Protein AF-A0A850M6U2-F1 (afdb_monomer_lite)

Secondary structure (DSSP, 8-state):
----------EEEETTT--EEEGGG----SS-TTTSS-SSSS--SEEETTEEE-TTT--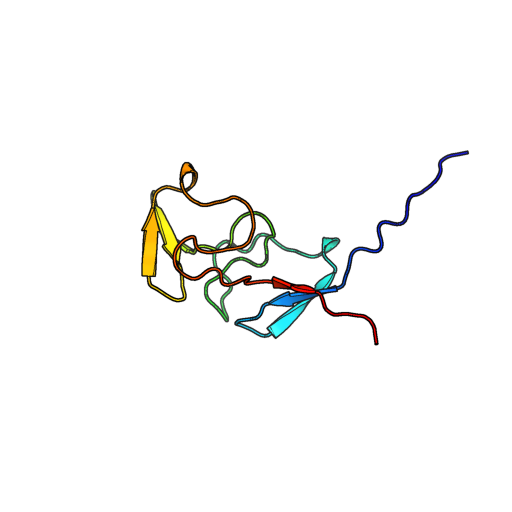EE-GGGS-SSSB-TTT--BSEEE----

Foldseek 3Di:
DDPPPPPPQFWKAFPFQGDIDGLVPQDQDLQDPRRGFGSHQFGGFRDDPQWGADSPPRDIDGSVPDDRGADDPVPRDRRMDGDPDD

pLDDT: mean 70.6, std 12.2, range [37.91, 88.56]

Sequence (86 aa):
MRTQELIELGNKKCTRCGWEGSESELKMVNICPDCGTGHSPLWRLMKKLNDVECPNCSWRSSPDMAKKEPECPKCGDEYLADIEAV

Radius of gyration: 14.3 Å; chains: 1; bounding box: 39×39×30 Å

Structure (mmCIF, N/CA/C/O backbone):
data_AF-A0A850M6U2-F1
#
_entry.id   AF-A0A850M6U2-F1
#
loop_
_atom_site.group_PDB
_atom_site.id
_atom_site.type_symbol
_atom_site.label_atom_id
_atom_site.label_alt_id
_atom_site.label_comp_id
_atom_site.label_asym_id
_atom_site.label_entity_id
_atom_site.label_seq_id
_atom_site.pdbx_PDB_ins_code
_atom_site.Cartn_x
_atom_site.Cartn_y
_atom_site.Cartn_z
_atom_site.occupancy
_atom_site.B_iso_or_equiv
_atom_site.auth_seq_id
_atom_site.auth_comp_id
_atom_site.auth_asym_id
_atom_site.auth_atom_id
_atom_site.pdbx_PDB_model_num
ATOM 1 N N . MET A 1 1 ? -24.599 29.027 10.100 1.00 37.91 1 MET A N 1
ATOM 2 C CA . MET A 1 1 ? -24.129 28.065 11.119 1.00 37.91 1 MET A CA 1
ATOM 3 C C . MET A 1 1 ? -23.374 26.979 10.370 1.00 37.91 1 MET A C 1
ATOM 5 O O . MET A 1 1 ? -23.952 26.408 9.459 1.00 37.91 1 MET A O 1
ATOM 9 N N . ARG A 1 2 ? -22.065 26.822 10.618 1.00 41.81 2 ARG A N 1
ATOM 10 C CA . ARG A 1 2 ? -21.204 25.859 9.908 1.00 41.81 2 ARG A CA 1
ATOM 11 C C . ARG A 1 2 ? -21.557 24.447 10.376 1.00 41.81 2 ARG A C 1
ATOM 13 O O . ARG A 1 2 ? -21.292 24.120 11.527 1.00 41.81 2 ARG A O 1
ATOM 20 N N . THR A 1 3 ? -22.158 23.649 9.504 1.00 43.19 3 THR A N 1
ATOM 21 C CA . THR A 1 3 ? -22.278 22.198 9.660 1.00 43.19 3 THR A CA 1
ATOM 22 C C . THR A 1 3 ? -20.873 21.607 9.618 1.00 43.19 3 THR A C 1
ATOM 24 O O . THR A 1 3 ? -20.223 21.606 8.577 1.00 43.19 3 THR A O 1
ATOM 27 N N . GLN A 1 4 ? -20.362 21.195 10.775 1.00 45.72 4 GLN A N 1
ATOM 28 C CA . GLN A 1 4 ? -19.218 20.297 10.837 1.00 45.72 4 GLN A CA 1
ATOM 29 C C . GLN A 1 4 ? -19.757 18.914 10.475 1.00 45.72 4 GLN A C 1
ATOM 31 O O . GLN A 1 4 ? -20.380 18.258 11.305 1.00 45.72 4 GLN A O 1
ATOM 36 N N . GLU A 1 5 ? -19.594 18.515 9.216 1.00 44.69 5 GLU A N 1
ATOM 37 C CA . GLU A 1 5 ? -19.638 17.104 8.842 1.00 44.69 5 GLU A CA 1
ATOM 38 C C . GLU A 1 5 ? -18.480 16.428 9.582 1.00 44.69 5 GLU A C 1
ATOM 40 O O . GLU A 1 5 ? -17.316 16.542 9.198 1.00 44.69 5 GLU A O 1
ATOM 45 N N . LEU A 1 6 ? -18.796 15.813 10.722 1.00 43.62 6 LEU A N 1
ATOM 46 C CA . LEU A 1 6 ? -17.934 14.830 11.358 1.00 43.62 6 LEU A CA 1
ATOM 47 C C . LEU A 1 6 ? -17.887 13.649 10.392 1.00 43.62 6 LEU A C 1
ATOM 49 O O . LEU A 1 6 ? -18.759 12.788 10.415 1.00 43.62 6 LEU A O 1
ATOM 53 N N . ILE A 1 7 ? -16.910 13.662 9.486 1.00 49.69 7 ILE A N 1
ATOM 54 C CA . ILE A 1 7 ? -16.494 12.455 8.782 1.00 49.69 7 ILE A CA 1
ATOM 55 C C . ILE A 1 7 ? -16.140 11.479 9.904 1.00 49.69 7 ILE A C 1
ATOM 57 O O . ILE A 1 7 ? -15.190 11.726 10.649 1.00 49.69 7 ILE A O 1
ATOM 61 N N . GLU A 1 8 ? -16.945 10.435 10.086 1.00 50.91 8 GLU A N 1
ATOM 62 C CA . GLU A 1 8 ? -16.570 9.272 10.882 1.00 50.91 8 GLU A CA 1
ATOM 63 C C . GLU A 1 8 ? -15.358 8.654 10.182 1.00 50.91 8 GLU A C 1
ATOM 65 O O . GLU A 1 8 ? -15.483 7.787 9.323 1.00 50.91 8 GLU A O 1
ATOM 70 N N . LEU A 1 9 ? -14.172 9.204 10.452 1.00 57.84 9 LEU A N 1
ATOM 71 C CA . LEU A 1 9 ? -12.909 8.694 9.947 1.00 57.84 9 LEU A CA 1
ATOM 72 C C . LEU A 1 9 ? -12.736 7.323 10.588 1.00 57.84 9 LEU A C 1
ATOM 74 O O . LEU A 1 9 ? -12.347 7.222 11.753 1.00 57.84 9 LEU A O 1
ATOM 78 N N . GLY A 1 10 ? -13.109 6.288 9.836 1.00 71.38 10 GLY A N 1
ATOM 79 C CA . GLY A 1 10 ? -13.036 4.906 10.273 1.00 71.38 10 GLY A CA 1
ATOM 80 C C . GLY A 1 10 ? -11.630 4.585 10.764 1.00 71.38 10 GLY A C 1
ATOM 81 O O . GLY A 1 10 ? -10.625 5.055 10.216 1.00 71.38 10 GLY A O 1
ATOM 82 N N . ASN A 1 11 ? -11.549 3.793 11.829 1.00 84.56 11 ASN A N 1
ATOM 83 C CA . ASN A 1 11 ? -10.269 3.239 12.232 1.00 84.56 11 ASN A CA 1
ATOM 84 C C . ASN A 1 11 ? -9.816 2.251 11.158 1.00 84.56 11 ASN A C 1
ATOM 86 O O . ASN A 1 11 ? -10.594 1.444 10.653 1.00 84.56 11 ASN A O 1
ATOM 90 N N . LYS A 1 12 ? -8.541 2.321 10.807 1.00 85.69 12 LYS A N 1
ATOM 91 C CA . LYS A 1 12 ? -7.925 1.501 9.776 1.00 85.69 12 LYS A CA 1
ATOM 92 C C . LYS A 1 12 ? -6.918 0.555 10.402 1.00 85.69 12 LYS A C 1
ATOM 94 O O . LYS A 1 12 ? -6.222 0.924 11.346 1.00 85.69 12 LYS A O 1
ATOM 99 N N . LYS A 1 13 ? -6.781 -0.632 9.814 1.00 85.44 13 LYS A N 1
ATOM 100 C CA . LYS A 1 13 ? -5.787 -1.635 10.193 1.00 85.44 13 LYS A CA 1
ATOM 101 C C . LYS A 1 13 ? -4.878 -1.994 9.032 1.00 85.44 13 LYS A C 1
ATOM 103 O O . LYS A 1 13 ? -5.351 -2.369 7.964 1.00 85.44 13 LYS A O 1
ATOM 108 N N . CYS A 1 14 ? -3.566 -1.963 9.243 1.00 83.19 14 CYS A N 1
ATOM 109 C CA . CYS A 1 14 ? -2.610 -2.550 8.311 1.00 83.19 14 CYS A CA 1
ATOM 110 C C . CYS A 1 14 ? -2.689 -4.080 8.378 1.00 83.19 14 CYS A C 1
ATOM 112 O O . CYS A 1 14 ? -2.382 -4.676 9.410 1.00 83.19 14 CYS A O 1
ATOM 114 N N . THR A 1 15 ? -3.023 -4.731 7.265 1.00 79.94 15 THR A N 1
ATOM 115 C CA . THR A 1 15 ? -3.168 -6.197 7.184 1.00 79.94 15 THR A CA 1
ATOM 116 C C . THR A 1 15 ? -1.834 -6.951 7.288 1.00 79.94 15 THR A C 1
ATOM 118 O O . THR A 1 15 ? -1.824 -8.172 7.425 1.00 79.94 15 THR A O 1
ATOM 121 N N . ARG A 1 16 ? -0.692 -6.240 7.258 1.00 80.06 16 ARG A N 1
ATOM 122 C CA . ARG A 1 16 ? 0.664 -6.824 7.290 1.00 80.06 16 ARG A CA 1
ATOM 123 C C . ARG A 1 16 ? 1.368 -6.706 8.643 1.00 80.06 16 ARG A C 1
ATOM 125 O O . ARG A 1 16 ? 1.915 -7.698 9.106 1.00 80.06 16 ARG A O 1
ATOM 132 N N . CYS A 1 17 ? 1.388 -5.521 9.263 1.00 84.25 17 CYS A N 1
ATOM 133 C CA . CYS A 1 17 ? 2.007 -5.320 10.587 1.00 84.25 17 CYS A CA 1
ATOM 134 C C . CYS A 1 17 ? 0.996 -5.187 11.731 1.00 84.25 17 CYS A C 1
ATOM 136 O O . CYS A 1 17 ? 1.403 -5.128 12.885 1.00 84.25 17 CYS A O 1
ATOM 138 N N . GLY A 1 18 ? -0.303 -5.103 11.433 1.00 85.31 18 GLY A N 1
ATOM 139 C CA . GLY A 1 18 ? -1.331 -4.919 12.453 1.00 85.31 18 GLY A CA 1
ATOM 140 C C . GLY A 1 18 ? -1.386 -3.516 13.057 1.00 85.31 18 GLY A C 1
ATOM 141 O O . GLY A 1 18 ? -2.020 -3.362 14.091 1.00 85.31 18 GLY A O 1
ATOM 142 N N . TRP A 1 19 ? -0.748 -2.503 12.450 1.00 86.62 19 TRP A N 1
ATOM 143 C CA . TRP A 1 19 ? -0.944 -1.103 12.851 1.00 86.62 19 TRP A CA 1
ATOM 144 C C . TRP A 1 19 ? -2.430 -0.749 12.820 1.00 86.62 19 TRP A C 1
ATOM 146 O O . TRP A 1 19 ? -3.085 -1.048 11.826 1.00 86.62 19 TRP A O 1
ATOM 156 N N . GLU A 1 20 ? -2.927 -0.096 13.866 1.00 88.56 20 GLU A N 1
ATOM 157 C CA . GLU A 1 20 ? -4.303 0.387 13.978 1.00 88.56 20 GLU A CA 1
ATOM 158 C C . GLU A 1 20 ? -4.276 1.886 14.294 1.00 88.56 20 GLU A C 1
ATOM 160 O O . GLU A 1 20 ? -3.458 2.340 15.099 1.00 88.56 20 GLU A O 1
ATOM 165 N N . GLY A 1 21 ? -5.140 2.665 13.650 1.00 83.88 21 GLY A N 1
ATOM 166 C CA . GLY A 1 21 ? -5.254 4.099 13.909 1.00 83.88 21 GLY A CA 1
ATOM 167 C C . GLY A 1 21 ? -6.343 4.758 13.077 1.00 83.88 21 GLY A C 1
ATOM 168 O O . GLY A 1 21 ? -6.863 4.155 12.136 1.00 83.88 21 GLY A O 1
ATOM 169 N N . SER A 1 22 ? -6.690 6.000 13.414 1.00 83.25 22 SER A N 1
ATOM 170 C CA . SER A 1 22 ? -7.670 6.753 12.629 1.00 83.25 22 SER A CA 1
ATOM 171 C C . SER A 1 22 ? -7.139 7.041 11.223 1.00 83.25 22 SER A C 1
ATOM 173 O O . SER A 1 22 ? -5.931 7.181 11.007 1.00 83.25 22 SER A O 1
ATOM 175 N N . GLU A 1 23 ? -8.037 7.197 10.253 1.00 78.31 23 GLU A N 1
ATOM 176 C CA . GLU A 1 23 ? -7.645 7.597 8.899 1.00 78.31 23 GLU A CA 1
ATOM 177 C C . GLU A 1 23 ? -6.902 8.950 8.881 1.00 78.31 23 GLU A C 1
ATOM 179 O O . GLU A 1 23 ? -5.936 9.119 8.134 1.00 78.31 23 GLU A O 1
ATOM 184 N N . SER A 1 24 ? -7.249 9.881 9.780 1.00 78.31 24 SER A N 1
ATOM 185 C CA . SER A 1 24 ? -6.509 11.141 9.972 1.00 78.31 24 SER A CA 1
ATOM 186 C C . SER A 1 24 ? -5.062 10.960 10.438 1.00 78.31 24 SER A C 1
ATOM 188 O O . SER A 1 24 ? -4.237 11.852 10.243 1.00 78.31 24 SER A O 1
ATOM 190 N N . GLU A 1 25 ? -4.742 9.829 11.064 1.00 74.81 25 GLU A N 1
ATOM 191 C CA . GLU A 1 25 ? -3.413 9.512 11.587 1.00 74.81 25 GLU A CA 1
ATOM 192 C C . GLU A 1 25 ? -2.564 8.682 10.618 1.00 74.81 25 GLU A C 1
ATOM 194 O O . GLU A 1 25 ? -1.450 8.288 10.977 1.00 74.81 25 GLU A O 1
ATOM 199 N N . LEU A 1 26 ? -3.039 8.442 9.387 1.00 75.81 26 LEU A N 1
ATOM 200 C CA . LEU A 1 26 ? -2.274 7.768 8.334 1.00 75.81 26 LEU A CA 1
ATOM 201 C C . LEU A 1 26 ? -1.019 8.575 7.970 1.00 75.81 26 LEU A C 1
ATOM 203 O O . LEU A 1 26 ? -0.998 9.421 7.072 1.00 75.81 26 LEU A O 1
ATOM 207 N N . LYS A 1 27 ? 0.069 8.311 8.696 1.00 64.81 27 LYS A N 1
ATOM 208 C CA . LYS A 1 27 ? 1.381 8.901 8.441 1.00 64.81 27 LYS A CA 1
ATOM 209 C C . LYS A 1 27 ? 1.962 8.296 7.167 1.00 64.81 27 LYS A C 1
ATOM 211 O O . LYS A 1 27 ? 2.107 7.079 7.043 1.00 64.81 27 LYS A O 1
ATOM 216 N N . MET A 1 28 ? 2.396 9.155 6.244 1.00 64.75 28 MET A N 1
ATOM 217 C CA . MET A 1 28 ? 3.205 8.739 5.098 1.00 64.75 28 MET A CA 1
ATOM 218 C C . MET A 1 28 ? 4.587 8.285 5.585 1.00 64.75 28 MET A C 1
ATOM 220 O O . MET A 1 28 ? 5.533 9.066 5.670 1.00 64.75 28 MET A O 1
ATOM 224 N N . VAL A 1 29 ? 4.702 7.002 5.915 1.00 62.91 29 VAL A N 1
ATOM 225 C CA . VAL A 1 29 ? 5.988 6.345 6.135 1.00 62.91 29 VAL A CA 1
ATOM 226 C C . VAL A 1 29 ? 6.399 5.715 4.811 1.00 62.91 29 VAL A C 1
ATOM 228 O O . VAL A 1 29 ? 5.753 4.784 4.347 1.00 62.91 29 VAL A O 1
ATOM 231 N N . ASN A 1 30 ? 7.460 6.226 4.183 1.00 57.81 30 ASN A N 1
ATOM 232 C CA . ASN A 1 30 ? 7.920 5.701 2.889 1.00 57.81 30 ASN A CA 1
ATOM 233 C C . ASN A 1 30 ? 8.296 4.208 2.959 1.00 57.81 30 ASN A C 1
ATOM 235 O O . ASN A 1 30 ? 8.192 3.507 1.956 1.00 57.81 30 ASN A O 1
ATOM 239 N N . ILE A 1 31 ? 8.738 3.740 4.133 1.00 69.12 31 ILE A N 1
ATOM 240 C CA . ILE A 1 31 ? 9.007 2.332 4.444 1.00 69.12 31 ILE A CA 1
ATOM 241 C C . ILE A 1 31 ? 8.632 2.101 5.914 1.00 69.12 31 ILE A C 1
ATOM 243 O O . ILE A 1 31 ? 9.353 2.554 6.803 1.00 69.12 31 ILE A O 1
ATOM 247 N N . CYS A 1 32 ? 7.508 1.433 6.195 1.00 76.69 32 CYS A N 1
ATOM 248 C CA . CYS A 1 32 ? 7.208 0.961 7.550 1.00 76.69 32 CYS A CA 1
ATOM 249 C C . CYS A 1 32 ? 8.320 0.000 7.997 1.00 76.69 32 CYS A C 1
ATOM 251 O O . CYS A 1 32 ? 8.637 -0.926 7.249 1.00 76.69 32 CYS A O 1
ATOM 253 N N . PRO A 1 33 ? 8.908 0.181 9.190 1.00 75.38 33 PRO A N 1
ATOM 254 C CA . PRO A 1 33 ? 9.962 -0.706 9.673 1.00 75.38 33 PRO A CA 1
ATOM 255 C C . PRO A 1 33 ? 9.464 -2.137 9.927 1.00 75.38 33 PRO A C 1
ATOM 257 O O . PRO A 1 33 ? 10.255 -3.069 9.829 1.00 75.38 33 PRO A O 1
ATOM 260 N N . ASP A 1 34 ? 8.168 -2.316 10.201 1.00 81.50 34 ASP A N 1
ATOM 261 C CA . ASP A 1 34 ? 7.591 -3.617 10.554 1.00 81.50 34 ASP A CA 1
ATOM 262 C C . ASP A 1 34 ? 7.162 -4.434 9.328 1.00 81.50 34 ASP A C 1
ATOM 264 O O . ASP A 1 34 ? 7.467 -5.619 9.230 1.00 81.50 34 ASP A O 1
ATOM 268 N N . CYS A 1 35 ? 6.454 -3.820 8.372 1.00 77.31 35 CYS A N 1
ATOM 269 C CA . CYS A 1 35 ? 5.942 -4.528 7.187 1.00 77.31 35 CYS A CA 1
ATOM 270 C C . CYS A 1 35 ? 6.576 -4.103 5.859 1.00 77.31 35 CYS A C 1
ATOM 272 O O . CYS A 1 35 ? 6.243 -4.667 4.816 1.00 77.31 35 CYS A O 1
ATOM 274 N N . GLY A 1 36 ? 7.458 -3.104 5.865 1.00 72.00 36 GLY A N 1
ATOM 275 C CA . GLY A 1 36 ? 8.088 -2.574 4.658 1.00 72.00 36 GLY A CA 1
ATOM 276 C C . GLY A 1 36 ? 7.168 -1.724 3.776 1.00 72.00 36 GLY A C 1
ATOM 277 O O . GLY A 1 36 ? 7.609 -1.275 2.725 1.00 72.00 36 GLY A O 1
ATOM 278 N N . THR A 1 37 ? 5.910 -1.477 4.162 1.00 71.88 37 THR A N 1
ATOM 279 C CA . THR A 1 37 ? 4.908 -0.763 3.337 1.00 71.88 37 THR A CA 1
ATOM 280 C C . THR A 1 37 ? 4.589 0.627 3.889 1.00 71.88 37 THR A C 1
ATOM 282 O O . THR A 1 37 ? 4.977 0.958 4.999 1.00 71.88 37 THR A O 1
ATOM 285 N N . GLY A 1 38 ? 3.848 1.464 3.161 1.00 72.06 38 GLY A N 1
ATOM 286 C CA . GLY A 1 38 ? 3.309 2.710 3.721 1.00 72.06 38 GLY A CA 1
ATOM 287 C C . GLY A 1 38 ? 2.005 2.503 4.500 1.00 72.06 38 GLY A C 1
ATOM 288 O O . GLY A 1 38 ? 1.170 1.682 4.110 1.00 72.06 38 GLY A O 1
ATOM 289 N N . HIS A 1 39 ? 1.789 3.281 5.566 1.00 76.19 39 HIS A N 1
ATOM 290 C CA . HIS A 1 39 ? 0.468 3.487 6.188 1.00 76.19 39 HIS A CA 1
ATOM 291 C C . HIS A 1 39 ? -0.186 4.738 5.589 1.00 76.19 39 HIS A C 1
ATOM 293 O O . HIS A 1 39 ? -0.568 5.665 6.292 1.00 76.19 39 HIS A O 1
ATOM 299 N N . SER A 1 40 ? -0.227 4.796 4.258 1.00 70.62 40 SER A N 1
ATOM 300 C CA . SER A 1 40 ? -0.825 5.885 3.491 1.00 70.62 40 SER A CA 1
ATOM 301 C C . SER A 1 40 ? -1.913 5.308 2.590 1.00 70.62 40 SER A C 1
ATOM 303 O O . SER A 1 40 ? -1.688 4.242 2.009 1.00 70.62 40 SER A O 1
ATOM 305 N N . PRO A 1 41 ? -3.048 6.006 2.416 1.00 63.94 41 PRO A N 1
ATOM 306 C CA . PRO A 1 41 ? -4.067 5.588 1.458 1.00 63.94 41 PRO A CA 1
ATOM 307 C C . PRO A 1 41 ? -3.573 5.719 0.008 1.00 63.94 41 PRO A C 1
ATOM 309 O O . PRO A 1 41 ? -4.092 5.048 -0.871 1.00 63.94 41 PRO A O 1
ATOM 312 N N . LEU A 1 42 ? -2.535 6.534 -0.234 1.00 58.66 42 LEU A N 1
ATOM 313 C CA . LEU A 1 42 ? -2.053 6.878 -1.574 1.00 58.66 42 LEU A CA 1
ATOM 314 C C . LEU A 1 42 ? -0.906 5.993 -2.082 1.00 58.66 42 LEU A C 1
ATOM 316 O O . LEU A 1 42 ? -0.743 5.845 -3.290 1.00 58.66 42 LEU A O 1
ATOM 320 N N . TRP A 1 43 ? -0.063 5.458 -1.188 1.00 58.25 43 TRP A N 1
ATOM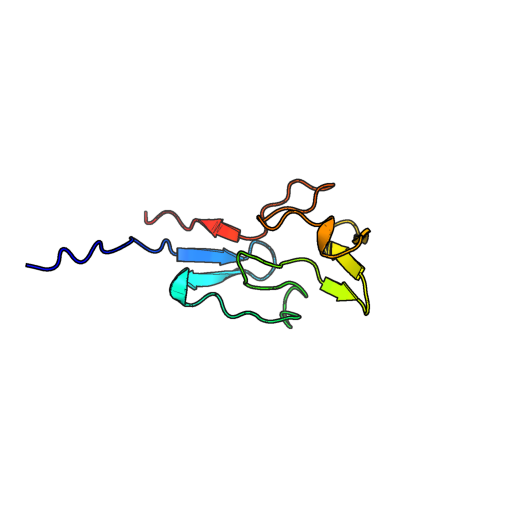 321 C CA . TRP A 1 43 ? 1.172 4.766 -1.582 1.00 58.25 43 TRP A CA 1
ATOM 322 C C . TRP A 1 43 ? 1.545 3.662 -0.603 1.00 58.25 43 TRP A C 1
ATOM 324 O O . TRP A 1 43 ? 1.930 3.920 0.539 1.00 58.25 43 TRP A O 1
ATOM 334 N N . ARG A 1 44 ? 1.470 2.415 -1.071 1.00 62.81 44 ARG A N 1
ATOM 335 C CA . ARG A 1 44 ? 1.785 1.233 -0.250 1.00 62.81 44 ARG A CA 1
ATOM 336 C C . ARG A 1 44 ? 2.797 0.274 -0.831 1.00 62.81 44 ARG A C 1
ATOM 338 O O . ARG A 1 44 ? 3.211 -0.677 -0.175 1.00 62.81 44 ARG A O 1
ATOM 345 N N . LEU A 1 45 ? 3.225 0.561 -2.044 1.00 65.25 45 LEU A N 1
ATOM 346 C CA . LEU A 1 45 ? 4.310 -0.141 -2.689 1.00 65.25 45 LEU A CA 1
ATOM 347 C C . LEU A 1 45 ? 5.641 0.445 -2.195 1.00 65.25 45 LEU A C 1
ATOM 349 O O . LEU A 1 45 ? 5.760 1.652 -1.983 1.00 65.25 45 LEU A O 1
ATOM 353 N N . MET A 1 46 ? 6.645 -0.409 -2.014 1.00 70.31 46 MET A N 1
ATOM 354 C CA . MET A 1 46 ? 7.992 0.013 -1.637 1.00 70.31 46 MET A CA 1
ATOM 355 C C . MET A 1 46 ? 8.595 0.860 -2.752 1.00 70.31 46 MET A C 1
ATOM 357 O O . MET A 1 46 ? 8.743 0.378 -3.873 1.00 70.31 46 MET A O 1
ATOM 361 N N . LYS A 1 47 ? 9.021 2.087 -2.456 1.00 68.12 47 LYS A N 1
ATOM 362 C CA . LYS A 1 47 ? 9.762 2.891 -3.434 1.00 68.12 47 LYS A CA 1
ATOM 363 C C . LYS A 1 47 ? 11.167 2.309 -3.652 1.00 68.12 47 LYS A C 1
ATOM 365 O O . LYS A 1 47 ? 11.910 2.088 -2.695 1.00 68.12 47 LYS A O 1
ATOM 370 N N . LYS A 1 48 ? 11.553 2.091 -4.910 1.00 74.12 48 LYS A N 1
ATOM 371 C CA . LYS A 1 48 ? 12.864 1.581 -5.343 1.00 74.12 48 LYS A CA 1
ATOM 372 C C . LYS A 1 48 ? 13.446 2.495 -6.422 1.00 74.12 48 LYS A C 1
ATOM 374 O O . LYS A 1 48 ? 13.181 2.294 -7.598 1.00 74.12 48 LYS A O 1
ATOM 379 N N . LEU A 1 49 ? 14.254 3.483 -6.027 1.00 79.06 49 LEU A N 1
ATOM 380 C CA . LEU A 1 49 ? 14.755 4.561 -6.902 1.00 79.06 49 LEU A CA 1
ATOM 381 C C . LEU A 1 49 ? 13.636 5.226 -7.730 1.00 79.06 49 LEU A C 1
ATOM 383 O O . LEU A 1 49 ? 13.031 6.190 -7.260 1.00 79.06 49 LEU A O 1
ATOM 387 N N . ASN A 1 50 ? 13.378 4.692 -8.928 1.00 79.69 50 ASN A N 1
ATOM 388 C CA . ASN A 1 50 ? 12.418 5.181 -9.919 1.00 79.69 50 ASN A CA 1
ATOM 389 C C . ASN A 1 50 ? 11.143 4.326 -10.004 1.00 79.69 50 ASN A C 1
ATOM 391 O O . ASN A 1 50 ? 10.170 4.760 -10.611 1.00 79.69 50 ASN A O 1
ATOM 395 N N . ASP A 1 51 ? 11.142 3.151 -9.376 1.00 81.44 51 ASP A N 1
ATOM 396 C CA . ASP A 1 51 ? 10.056 2.180 -9.423 1.00 81.44 51 ASP A CA 1
ATOM 397 C C . ASP A 1 51 ? 9.349 2.066 -8.071 1.00 81.44 51 ASP A C 1
ATOM 399 O O . ASP A 1 51 ? 9.812 2.542 -7.027 1.00 81.44 51 ASP A O 1
ATOM 403 N N . VAL A 1 52 ? 8.227 1.364 -8.090 1.00 77.44 52 VAL A N 1
ATOM 404 C CA . VAL A 1 52 ? 7.520 0.872 -6.918 1.00 77.44 52 VAL A CA 1
ATOM 405 C C . VAL A 1 52 ? 7.443 -0.651 -6.957 1.00 77.44 52 VAL A C 1
ATOM 407 O O . VAL A 1 52 ? 7.243 -1.229 -8.020 1.00 77.44 52 VAL A O 1
ATOM 410 N N . GLU A 1 53 ? 7.611 -1.308 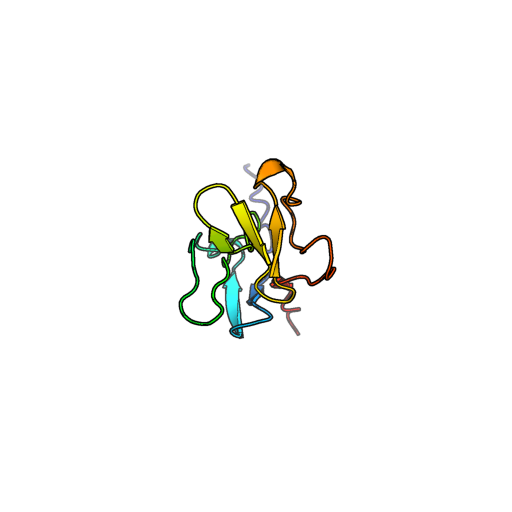-5.809 1.00 79.19 53 GLU A N 1
ATOM 411 C CA . GLU A 1 53 ? 7.591 -2.767 -5.668 1.00 79.19 53 GLU A CA 1
ATOM 412 C C . GLU A 1 53 ? 6.484 -3.222 -4.708 1.00 79.19 53 GLU A C 1
ATOM 414 O O . GLU A 1 53 ? 6.361 -2.721 -3.589 1.00 79.19 53 GLU A O 1
ATOM 419 N N . CYS A 1 54 ? 5.694 -4.211 -5.124 1.00 78.69 54 CYS A N 1
ATOM 420 C CA . CYS A 1 54 ? 4.752 -4.893 -4.249 1.00 78.69 54 CYS A CA 1
ATOM 421 C C . CYS A 1 54 ? 5.512 -5.763 -3.233 1.00 78.69 54 CYS A C 1
ATOM 423 O O . CYS A 1 54 ? 6.199 -6.701 -3.637 1.00 78.69 54 CYS A O 1
ATOM 425 N N . PRO A 1 55 ? 5.337 -5.544 -1.923 1.00 73.31 55 PRO A N 1
ATOM 426 C CA . PRO A 1 55 ? 5.979 -6.342 -0.876 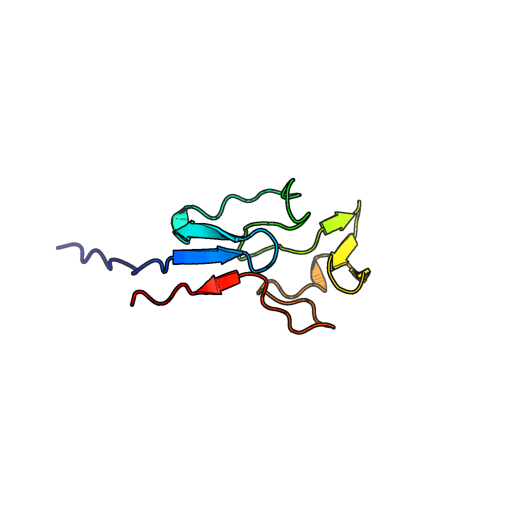1.00 73.31 55 PRO A CA 1
ATOM 427 C C . PRO A 1 55 ? 5.438 -7.778 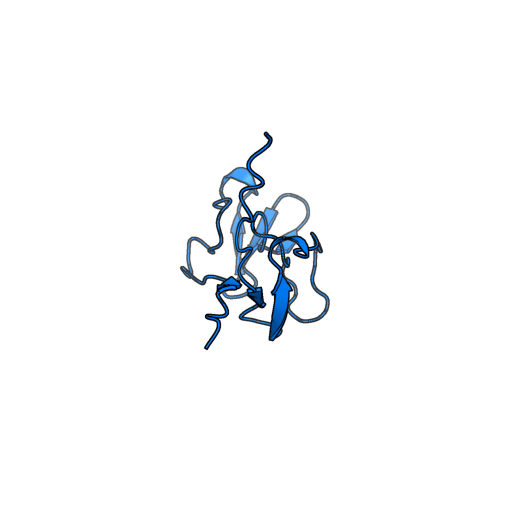-0.768 1.00 73.31 55 PRO A C 1
ATOM 429 O O . PRO A 1 55 ? 6.023 -8.586 -0.054 1.00 73.31 55 PRO A O 1
ATOM 432 N N . ASN A 1 56 ? 4.321 -8.105 -1.436 1.00 76.69 56 ASN A N 1
ATOM 433 C CA . ASN A 1 56 ? 3.716 -9.440 -1.393 1.00 76.69 56 ASN A CA 1
ATOM 434 C C . ASN A 1 56 ? 4.150 -10.332 -2.571 1.00 76.69 56 ASN A C 1
ATOM 436 O O . ASN A 1 56 ? 4.580 -11.458 -2.355 1.00 76.69 56 ASN A O 1
ATOM 440 N N . CYS A 1 57 ? 4.063 -9.835 -3.814 1.00 80.69 57 CYS A N 1
ATOM 441 C CA . CYS A 1 57 ? 4.382 -10.617 -5.023 1.00 80.69 57 CYS A CA 1
ATOM 442 C C . CYS A 1 57 ? 5.596 -10.106 -5.815 1.00 80.69 57 CYS A C 1
ATOM 444 O O . CYS A 1 57 ? 5.845 -10.576 -6.926 1.00 80.69 57 CYS A O 1
ATOM 446 N N . SER A 1 58 ? 6.308 -9.099 -5.297 1.00 79.12 58 SER A N 1
ATOM 447 C CA . SER A 1 58 ? 7.472 -8.469 -5.941 1.00 79.12 58 SER A CA 1
ATOM 448 C C . SER A 1 58 ? 7.201 -7.859 -7.323 1.00 79.12 58 SER A C 1
ATOM 450 O O . SER A 1 58 ? 8.133 -7.595 -8.081 1.00 79.12 58 SER A O 1
ATOM 452 N N . TRP A 1 59 ? 5.936 -7.607 -7.675 1.00 83.38 59 TRP A N 1
ATOM 453 C CA . TRP A 1 59 ? 5.590 -6.849 -8.878 1.00 83.38 59 TRP A CA 1
ATOM 454 C C . TRP A 1 59 ? 6.226 -5.459 -8.842 1.00 83.38 59 TRP A C 1
ATOM 456 O O . TRP A 1 59 ? 6.134 -4.789 -7.816 1.00 83.38 59 TRP A O 1
ATOM 466 N N . ARG A 1 60 ? 6.826 -5.020 -9.955 1.00 83.44 60 ARG A N 1
ATOM 467 C CA . ARG A 1 60 ? 7.446 -3.698 -10.092 1.00 83.44 60 ARG A CA 1
ATOM 468 C C . ARG A 1 60 ? 6.860 -2.911 -11.247 1.00 83.44 60 ARG A C 1
ATOM 470 O O . ARG A 1 60 ? 6.596 -3.483 -12.304 1.00 83.44 60 ARG A O 1
ATOM 477 N N . SER A 1 61 ? 6.711 -1.606 -11.059 1.00 78.38 61 SER A N 1
ATOM 478 C CA . SER A 1 61 ? 6.364 -0.678 -12.136 1.00 78.38 61 SER A CA 1
ATOM 479 C C . SER A 1 61 ? 6.721 0.760 -11.775 1.00 78.38 61 SER A C 1
ATOM 481 O O . SER A 1 61 ? 7.178 1.019 -10.663 1.00 78.38 61 SER A O 1
ATOM 483 N N . SER A 1 62 ? 6.494 1.699 -12.693 1.00 79.62 62 SER A N 1
ATOM 484 C CA . SER A 1 62 ? 6.594 3.122 -12.382 1.00 79.62 62 SER A CA 1
ATOM 485 C C . SER A 1 62 ? 5.471 3.547 -11.418 1.00 79.62 62 SER A C 1
ATOM 487 O O . SER A 1 62 ? 4.385 2.956 -11.437 1.00 79.62 62 SER A O 1
ATOM 489 N N . PRO A 1 63 ? 5.686 4.582 -10.583 1.00 73.81 63 PRO A N 1
ATOM 490 C CA . PRO A 1 63 ? 4.656 5.116 -9.692 1.00 73.81 63 PRO A CA 1
ATOM 491 C C . PRO A 1 63 ? 3.348 5.485 -10.407 1.00 73.81 63 PRO A C 1
ATOM 493 O O . PRO A 1 63 ? 2.282 5.297 -9.836 1.00 73.81 63 PRO A O 1
ATOM 496 N N . ASP A 1 64 ? 3.415 5.959 -11.654 1.00 74.44 64 ASP A N 1
ATOM 497 C CA . ASP A 1 64 ? 2.240 6.354 -12.448 1.00 74.44 64 ASP A CA 1
ATOM 498 C C . ASP A 1 64 ? 1.378 5.162 -12.896 1.00 74.44 64 ASP A C 1
ATOM 500 O O . ASP A 1 64 ? 0.189 5.314 -13.165 1.00 74.44 64 ASP A O 1
ATOM 504 N N . MET A 1 65 ? 1.979 3.972 -12.980 1.00 71.06 65 MET A N 1
ATOM 505 C CA . MET A 1 65 ? 1.301 2.721 -13.332 1.00 71.06 65 MET A CA 1
ATOM 506 C C . MET A 1 65 ? 0.750 1.990 -12.104 1.00 71.06 65 MET A C 1
ATOM 508 O O . MET A 1 65 ? -0.024 1.039 -12.241 1.00 71.06 65 MET A O 1
ATOM 512 N N . ALA A 1 66 ? 1.140 2.410 -10.899 1.00 64.12 66 ALA A N 1
ATOM 513 C CA . ALA A 1 66 ? 0.494 1.958 -9.682 1.00 64.12 66 ALA A CA 1
ATOM 514 C C . ALA A 1 66 ? -0.850 2.670 -9.527 1.00 64.12 66 ALA A C 1
ATOM 516 O O . ALA A 1 66 ? -0.946 3.894 -9.627 1.00 64.12 66 ALA A O 1
ATOM 517 N N . LYS A 1 67 ? -1.908 1.901 -9.260 1.00 62.12 67 LYS A N 1
ATOM 518 C CA . LYS A 1 67 ? -3.185 2.492 -8.869 1.00 62.12 67 LYS A CA 1
ATOM 519 C C . LYS A 1 67 ? -2.978 3.225 -7.538 1.00 62.12 67 LYS A C 1
ATOM 521 O O . LYS A 1 67 ? -2.370 2.680 -6.621 1.00 62.12 67 LYS A O 1
ATOM 526 N N . LYS A 1 68 ? -3.470 4.466 -7.454 1.00 59.53 68 LYS A N 1
ATOM 527 C CA . LYS A 1 68 ? -3.397 5.334 -6.261 1.00 59.53 68 LYS A CA 1
ATOM 528 C C . LYS A 1 68 ? -4.224 4.828 -5.068 1.00 59.53 68 LYS A C 1
ATOM 530 O O . LYS A 1 68 ? -4.200 5.462 -4.024 1.00 59.53 68 LYS A O 1
ATOM 535 N N . GLU A 1 69 ? -4.939 3.719 -5.226 1.00 54.75 69 GLU A N 1
ATOM 536 C CA . GLU A 1 69 ? -5.900 3.156 -4.274 1.00 54.75 69 GLU A CA 1
ATOM 537 C C . GLU A 1 69 ? -5.752 1.620 -4.270 1.00 54.75 69 GLU A C 1
ATOM 539 O O . GLU A 1 69 ? -5.351 1.035 -5.283 1.00 54.75 69 GLU A O 1
ATOM 544 N 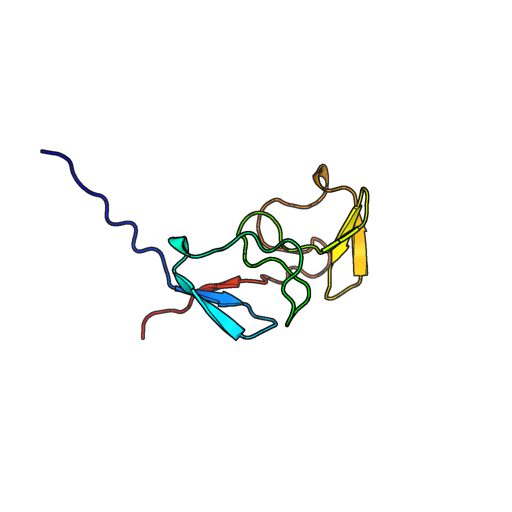N . PRO A 1 70 ? -6.003 0.950 -3.135 1.00 59.88 70 PRO A N 1
ATOM 545 C CA . PRO A 1 70 ? -5.016 0.482 -2.158 1.00 59.88 70 PRO A CA 1
ATOM 546 C C . PRO A 1 70 ? -4.382 -0.876 -2.505 1.00 59.88 70 PRO A C 1
ATOM 548 O O . PRO A 1 70 ? -3.947 -1.597 -1.607 1.00 59.88 70 PRO A O 1
ATOM 551 N N . GLU A 1 71 ? -4.302 -1.231 -3.784 1.00 62.41 71 GLU A N 1
ATOM 552 C CA . GLU A 1 71 ? -4.063 -2.613 -4.191 1.00 62.41 71 GLU A CA 1
ATOM 553 C C . GLU A 1 71 ? -2.913 -2.758 -5.185 1.00 62.41 71 GLU A C 1
ATOM 555 O O . GLU A 1 71 ? -2.759 -2.017 -6.161 1.00 62.41 71 GLU A O 1
ATOM 560 N N . CYS A 1 72 ? -2.111 -3.805 -4.984 1.00 72.56 72 CYS A N 1
ATOM 561 C CA . CYS A 1 72 ? -1.232 -4.277 -6.043 1.00 72.56 72 CYS A CA 1
ATOM 562 C C . CYS A 1 72 ? -2.085 -4.802 -7.215 1.00 72.56 72 CYS A C 1
ATOM 564 O O . CYS A 1 72 ? -2.892 -5.706 -6.995 1.00 72.56 72 CYS A O 1
ATOM 566 N N . PRO A 1 73 ? -1.843 -4.376 -8.471 1.00 69.94 73 PRO A N 1
ATOM 567 C CA . PRO A 1 73 ? -2.636 -4.822 -9.622 1.00 69.94 73 PRO A CA 1
ATOM 568 C C . PRO A 1 73 ? -2.506 -6.323 -9.929 1.00 69.94 73 PRO A C 1
ATOM 570 O O . PRO A 1 73 ? -3.283 -6.846 -10.721 1.00 69.94 73 PRO A O 1
ATOM 573 N N . LYS A 1 74 ? -1.523 -7.018 -9.336 1.00 75.38 74 LYS A N 1
ATOM 574 C CA . LYS A 1 74 ? -1.388 -8.480 -9.415 1.00 75.38 74 LYS A CA 1
ATOM 575 C C . LYS A 1 74 ? -2.070 -9.228 -8.271 1.00 75.38 74 LYS A C 1
ATOM 577 O O . LYS A 1 74 ? -2.542 -10.333 -8.504 1.00 75.38 74 LYS A O 1
ATOM 582 N N . CYS A 1 75 ? -2.051 -8.684 -7.055 1.00 75.81 75 CYS A N 1
ATOM 583 C CA . CYS A 1 75 ? -2.554 -9.398 -5.878 1.00 75.81 75 CYS A CA 1
ATOM 584 C C . CYS A 1 75 ? -4.015 -9.082 -5.565 1.00 75.81 75 CYS A C 1
ATOM 586 O O . CYS A 1 75 ? -4.664 -9.924 -4.960 1.00 75.81 75 CYS A O 1
ATOM 588 N N . GLY A 1 76 ? -4.496 -7.879 -5.907 1.00 71.94 76 GLY A N 1
ATOM 589 C CA . GLY A 1 76 ? -5.784 -7.376 -5.410 1.00 71.94 76 GLY A CA 1
ATOM 590 C C . GLY A 1 76 ? -5.844 -7.304 -3.878 1.00 71.94 76 GLY A C 1
ATOM 591 O O . GLY A 1 76 ? -6.903 -7.468 -3.294 1.00 71.94 76 GLY A O 1
ATOM 592 N N . ASP A 1 77 ? -4.683 -7.182 -3.224 1.00 69.38 77 ASP A N 1
ATOM 593 C CA . ASP A 1 77 ? -4.564 -7.217 -1.765 1.00 69.38 77 ASP A CA 1
ATOM 594 C C . ASP A 1 77 ? -4.684 -5.795 -1.216 1.00 69.38 77 ASP A C 1
ATOM 596 O O . ASP A 1 77 ? -3.813 -4.953 -1.476 1.00 69.38 77 ASP A O 1
ATOM 600 N N . GLU A 1 78 ? -5.771 -5.544 -0.488 1.00 70.00 78 GLU A N 1
ATOM 601 C CA . GLU A 1 78 ? -6.001 -4.307 0.242 1.00 70.00 78 GLU A CA 1
ATOM 602 C C . GLU A 1 78 ? -5.133 -4.304 1.497 1.00 70.00 78 GLU A C 1
ATOM 604 O O . GLU A 1 78 ? -5.359 -4.990 2.494 1.00 70.00 78 GLU A O 1
ATOM 609 N N . TYR A 1 79 ? -4.097 -3.481 1.479 1.00 72.25 79 TYR A N 1
ATOM 610 C CA . TYR A 1 79 ? -3.184 -3.409 2.612 1.00 72.25 79 TYR A CA 1
ATOM 611 C C . TYR A 1 79 ? -3.829 -2.779 3.871 1.00 72.25 79 TYR A C 1
ATOM 613 O O . TYR A 1 79 ? -3.244 -2.844 4.956 1.00 72.25 79 TYR A O 1
ATOM 621 N N . LEU A 1 80 ? -4.958 -2.059 3.744 1.00 78.62 80 LEU A N 1
ATOM 622 C CA . LEU A 1 80 ? -5.701 -1.414 4.844 1.00 78.62 80 LEU A CA 1
ATOM 623 C C . LEU A 1 80 ? -7.075 -2.055 4.842 1.00 78.62 80 LEU A C 1
ATOM 625 O O . LEU A 1 80 ? -7.751 -1.973 3.826 1.00 78.62 80 LEU A O 1
ATOM 629 N N . ALA A 1 81 ? -7.478 -2.582 5.987 1.00 80.81 81 ALA A N 1
ATOM 630 C CA . ALA A 1 81 ? -8.858 -2.942 6.243 1.00 80.81 81 ALA A CA 1
ATOM 631 C C . ALA A 1 81 ? -9.505 -1.879 7.136 1.00 80.81 81 ALA A C 1
ATOM 633 O O . ALA A 1 81 ? -8.832 -1.282 7.986 1.00 80.81 81 ALA A O 1
ATOM 634 N N . ASP A 1 82 ? -10.801 -1.658 6.955 1.00 84.25 82 ASP A N 1
ATOM 635 C CA . ASP A 1 82 ? -11.624 -0.955 7.933 1.00 84.25 82 ASP A CA 1
ATOM 636 C C . ASP A 1 82 ? -11.781 -1.807 9.192 1.00 84.25 82 ASP A C 1
ATOM 638 O O . ASP A 1 82 ? -12.019 -3.013 9.130 1.00 84.25 82 ASP A O 1
ATOM 642 N N . ILE A 1 83 ? -11.621 -1.174 10.350 1.00 83.12 83 ILE A N 1
ATOM 643 C CA . ILE A 1 83 ? -11.992 -1.763 11.630 1.00 83.12 83 ILE A CA 1
ATOM 644 C C . ILE A 1 83 ? -13.450 -1.371 11.843 1.00 83.12 83 ILE A C 1
ATOM 646 O O . ILE A 1 83 ? -13.729 -0.245 12.255 1.00 83.12 83 ILE A O 1
ATOM 650 N N . GLU A 1 84 ? -14.381 -2.271 11.518 1.00 62.88 84 GLU A N 1
ATOM 651 C CA . GLU A 1 84 ? -15.782 -2.072 11.893 1.00 62.88 84 GLU A CA 1
ATOM 652 C C . GLU A 1 84 ? -15.849 -1.892 13.416 1.00 62.88 84 GLU A C 1
ATOM 654 O O . GLU A 1 84 ? -15.343 -2.720 14.180 1.00 62.88 84 GLU A O 1
ATOM 659 N N . ALA A 1 85 ? -16.423 -0.772 13.860 1.00 51.69 85 ALA A N 1
ATOM 660 C CA . ALA A 1 85 ? -16.770 -0.596 15.259 1.00 51.69 85 ALA A CA 1
ATOM 661 C C . ALA A 1 85 ? -17.855 -1.631 15.590 1.00 51.69 85 ALA A C 1
ATOM 663 O O . ALA A 1 85 ? -18.968 -1.538 15.074 1.00 51.69 85 ALA A O 1
ATOM 664 N N . VAL A 1 86 ? -17.490 -2.643 16.381 1.00 41.50 86 VAL A N 1
ATOM 665 C CA . VAL A 1 86 ? -18.422 -3.643 16.929 1.00 41.50 86 VAL A CA 1
ATOM 666 C C . VAL A 1 86 ? -19.400 -2.977 17.889 1.00 41.50 86 VAL A C 1
ATOM 668 O O . VAL A 1 86 ? -18.931 -2.157 18.714 1.00 41.50 86 VAL A O 1
#